Protein AF-A0A2N1M239-F1 (afdb_monomer)

Sequence (85 aa):
ILAVACDNASNMDVMLDKISQSLAKKSITFDPKNQRVRCFAHVINLAAKKLIDNLQVPLLYEDENSFEEAEDTEDNLKDTIYKVI

Structure (mmCIF, N/CA/C/O backbone):
data_AF-A0A2N1M239-F1
#
_entry.id   AF-A0A2N1M239-F1
#
loop_
_atom_site.group_PDB
_atom_site.id
_atom_site.type_symbol
_atom_site.label_atom_id
_atom_site.label_alt_id
_atom_site.label_comp_id
_atom_site.label_asym_id
_atom_site.label_entity_id
_atom_site.label_seq_id
_atom_site.pdbx_PDB_ins_code
_atom_site.Cartn_x
_atom_site.Cartn_y
_atom_site.Cartn_z
_atom_site.occupancy
_atom_site.B_iso_or_equiv
_atom_site.auth_seq_id
_atom_site.auth_comp_id
_atom_site.auth_asym_id
_atom_site.auth_atom_id
_atom_site.pdbx_PDB_model_num
ATOM 1 N N . ILE A 1 1 ? -14.680 -2.929 6.108 1.00 91.06 1 ILE A N 1
ATOM 2 C CA . ILE A 1 1 ? -13.905 -2.420 4.945 1.00 91.06 1 ILE A CA 1
ATOM 3 C C . ILE A 1 1 ? -13.200 -3.616 4.334 1.00 91.06 1 ILE A C 1
ATOM 5 O O . ILE A 1 1 ? -12.758 -4.444 5.115 1.00 91.06 1 ILE A O 1
ATOM 9 N N . LEU A 1 2 ? -13.155 -3.750 3.005 1.00 94.12 2 LEU A N 1
ATOM 10 C CA . LEU A 1 2 ? -12.453 -4.865 2.352 1.00 94.12 2 LEU A CA 1
ATOM 11 C C . LEU A 1 2 ? -10.970 -4.537 2.138 1.00 94.12 2 LEU A C 1
ATOM 13 O O . LEU A 1 2 ? -10.115 -5.283 2.602 1.00 94.12 2 LEU A O 1
ATOM 17 N N . ALA A 1 3 ? -10.685 -3.404 1.491 1.00 95.50 3 ALA A N 1
ATOM 18 C CA . ALA A 1 3 ? -9.335 -2.903 1.263 1.00 95.50 3 ALA A CA 1
ATOM 19 C C . ALA A 1 3 ? -9.324 -1.382 1.034 1.00 95.50 3 ALA A C 1
ATOM 21 O O . ALA A 1 3 ? -10.347 -0.800 0.669 1.00 95.50 3 ALA A O 1
ATOM 22 N N . VAL A 1 4 ? -8.160 -0.760 1.221 1.00 96.25 4 VAL A N 1
ATOM 23 C CA . VAL A 1 4 ? -7.864 0.636 0.872 1.00 96.25 4 VAL A CA 1
ATOM 24 C C . VAL A 1 4 ? -6.693 0.651 -0.105 1.00 96.25 4 VAL A C 1
ATOM 26 O O . VAL A 1 4 ? -5.632 0.104 0.196 1.00 96.25 4 VAL A O 1
ATOM 29 N N . ALA A 1 5 ? -6.886 1.274 -1.269 1.00 95.31 5 ALA A N 1
ATOM 30 C CA . ALA A 1 5 ? -5.826 1.472 -2.248 1.00 95.31 5 ALA A CA 1
ATOM 31 C C . ALA A 1 5 ? -5.098 2.801 -1.992 1.00 95.31 5 ALA A C 1
ATOM 33 O O . ALA A 1 5 ? -5.740 3.847 -1.904 1.00 95.31 5 ALA A O 1
ATOM 34 N N . CYS A 1 6 ? -3.772 2.767 -1.878 1.00 94.75 6 CYS A N 1
ATOM 35 C CA . CYS A 1 6 ? -2.925 3.948 -1.696 1.00 94.75 6 CYS A CA 1
ATOM 36 C C . CYS A 1 6 ? -1.577 3.769 -2.407 1.00 94.75 6 CYS A C 1
ATOM 38 O O . CYS A 1 6 ? -1.244 2.671 -2.859 1.00 94.75 6 CYS A O 1
ATOM 40 N N . ASP A 1 7 ? -0.800 4.841 -2.557 1.00 92.94 7 ASP A N 1
ATOM 41 C CA . ASP A 1 7 ? 0.528 4.741 -3.163 1.00 92.94 7 ASP A CA 1
ATOM 42 C C . ASP A 1 7 ? 1.510 3.893 -2.311 1.00 92.94 7 ASP A C 1
ATOM 44 O O . ASP A 1 7 ? 1.191 3.380 -1.227 1.00 92.94 7 ASP A O 1
ATOM 48 N N . ASN A 1 8 ? 2.710 3.655 -2.847 1.00 89.69 8 ASN A N 1
ATOM 49 C CA . ASN A 1 8 ? 3.734 2.861 -2.165 1.00 89.69 8 ASN A CA 1
ATOM 50 C C . ASN A 1 8 ? 4.691 3.713 -1.311 1.00 89.69 8 ASN A C 1
ATOM 52 O O . ASN A 1 8 ? 5.823 3.297 -1.076 1.00 89.69 8 ASN A O 1
ATOM 56 N N . ALA A 1 9 ? 4.277 4.897 -0.861 1.00 90.44 9 ALA A N 1
ATOM 57 C CA . ALA A 1 9 ? 5.090 5.706 0.036 1.00 90.44 9 ALA A CA 1
ATOM 58 C C . ALA A 1 9 ? 4.884 5.290 1.504 1.00 90.44 9 ALA A C 1
ATOM 60 O O . ALA A 1 9 ? 3.825 4.800 1.903 1.00 90.44 9 ALA A O 1
ATOM 61 N N . SER A 1 10 ? 5.917 5.473 2.328 1.00 92.50 10 SER A N 1
ATOM 62 C CA . SER A 1 10 ? 5.910 5.084 3.748 1.00 92.50 10 SER A CA 1
ATOM 63 C C . SER A 1 10 ? 4.957 5.926 4.602 1.00 92.50 10 SER A C 1
ATOM 65 O O . SER A 1 10 ? 4.457 5.474 5.630 1.00 92.50 10 SER A O 1
ATOM 67 N N . ASN A 1 11 ? 4.641 7.148 4.171 1.00 95.38 11 ASN A N 1
ATOM 68 C CA . ASN A 1 11 ? 3.624 7.980 4.817 1.00 95.38 11 ASN A CA 1
ATOM 69 C C . ASN A 1 11 ? 2.219 7.345 4.746 1.00 95.38 11 ASN A C 1
ATOM 71 O O . ASN A 1 11 ? 1.398 7.602 5.630 1.00 95.38 11 ASN A O 1
ATOM 75 N N . MET A 1 12 ? 1.948 6.487 3.755 1.00 95.62 12 MET A N 1
ATOM 76 C CA . MET A 1 12 ? 0.687 5.751 3.665 1.00 95.62 12 MET A CA 1
ATOM 77 C C . MET A 1 12 ? 0.560 4.675 4.742 1.00 95.62 12 MET A C 1
ATOM 79 O O . MET A 1 12 ? -0.558 4.387 5.164 1.00 95.62 12 MET A O 1
ATOM 83 N N . ASP A 1 13 ? 1.669 4.128 5.245 1.00 95.25 13 ASP A N 1
ATOM 84 C CA . ASP A 1 13 ? 1.633 3.201 6.382 1.00 95.25 13 ASP A CA 1
ATOM 85 C C . ASP A 1 13 ? 1.112 3.925 7.635 1.00 95.25 13 ASP A C 1
ATOM 87 O O . ASP A 1 13 ? 0.158 3.483 8.274 1.00 95.25 13 ASP A O 1
ATOM 91 N N . VAL A 1 14 ? 1.637 5.127 7.904 1.00 97.06 14 VAL A N 1
ATOM 92 C CA . VAL A 1 14 ? 1.190 5.979 9.021 1.00 97.06 14 VAL A CA 1
ATOM 93 C C . VAL A 1 14 ? -0.273 6.409 8.861 1.00 97.06 14 VAL A C 1
ATOM 95 O O . VAL A 1 14 ? -1.024 6.451 9.838 1.00 97.06 14 VAL A O 1
ATOM 98 N N . MET A 1 15 ? -0.696 6.747 7.639 1.00 97.50 15 MET A N 1
ATOM 99 C CA . MET A 1 15 ? -2.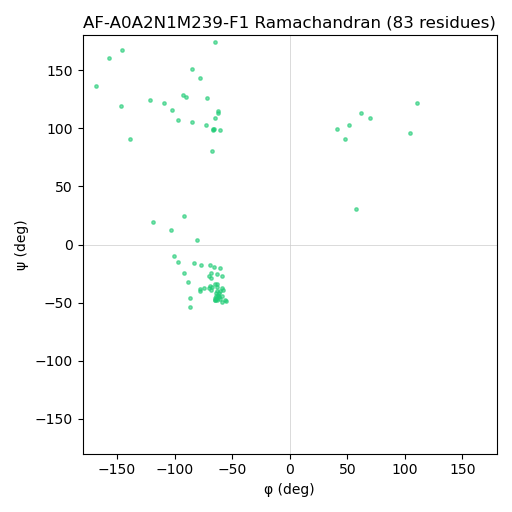095 7.073 7.342 1.00 97.50 15 MET A CA 1
ATOM 100 C C . MET A 1 15 ? -3.020 5.902 7.694 1.00 97.50 15 MET A C 1
ATOM 102 O O . MET A 1 15 ? -4.030 6.104 8.372 1.00 97.50 15 MET A O 1
ATOM 106 N N . LEU A 1 16 ? -2.691 4.690 7.245 1.00 97.62 16 LEU A N 1
ATOM 107 C CA . LEU A 1 16 ? -3.525 3.508 7.452 1.00 97.62 16 LEU A CA 1
ATOM 108 C C . LEU A 1 16 ? -3.594 3.098 8.925 1.00 97.62 16 LEU A C 1
ATOM 110 O O . LEU A 1 16 ? -4.676 2.741 9.395 1.00 97.62 16 LEU A O 1
ATOM 114 N N . ASP A 1 17 ? -2.504 3.245 9.679 1.00 9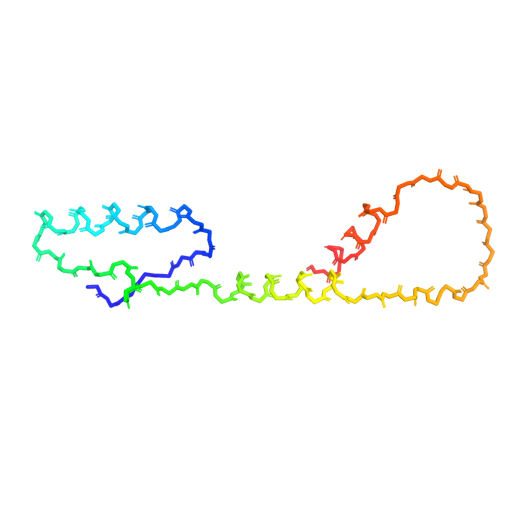7.94 17 ASP A N 1
ATOM 115 C CA . ASP A 1 17 ? -2.508 3.041 11.132 1.00 97.94 17 ASP A CA 1
ATOM 116 C C . ASP A 1 17 ? -3.447 4.028 11.841 1.00 97.94 17 ASP A C 1
ATOM 118 O O . ASP A 1 17 ? -4.268 3.635 12.676 1.00 97.94 17 ASP A O 1
ATOM 122 N N . LYS A 1 18 ? -3.402 5.316 11.471 1.00 97.94 18 LYS A N 1
ATOM 123 C CA . LYS A 1 18 ? -4.317 6.338 12.017 1.00 97.94 18 LYS A CA 1
ATOM 124 C C . LYS A 1 18 ? -5.779 6.062 11.658 1.00 97.94 18 LYS A C 1
ATOM 126 O O . LYS A 1 18 ? -6.671 6.296 12.482 1.00 97.94 18 LYS A O 1
ATOM 131 N N . ILE A 1 19 ? -6.036 5.555 10.453 1.00 97.44 19 ILE A N 1
ATOM 132 C CA . ILE A 1 19 ? -7.373 5.128 10.026 1.00 97.44 19 ILE A CA 1
ATOM 133 C C . ILE A 1 19 ? -7.838 3.938 10.864 1.00 97.44 19 ILE A C 1
ATOM 135 O O . ILE A 1 19 ? -8.938 3.997 11.409 1.00 97.44 19 ILE A O 1
ATOM 139 N N . SER A 1 20 ? -7.002 2.912 11.043 1.00 97.88 20 SER A N 1
ATOM 140 C CA . SER A 1 20 ? -7.315 1.745 11.878 1.00 97.88 20 SER A CA 1
ATOM 141 C C . SER A 1 20 ? -7.699 2.162 13.301 1.00 97.88 20 SER A C 1
ATOM 143 O O . SER A 1 20 ? -8.775 1.811 13.785 1.00 97.88 20 SER A O 1
ATOM 145 N N . GLN A 1 21 ? -6.902 3.030 13.933 1.00 98.12 21 GLN A N 1
ATOM 146 C CA . GLN A 1 21 ? -7.194 3.569 15.267 1.00 98.12 21 GLN A CA 1
ATOM 147 C C . GLN A 1 21 ? -8.515 4.350 15.319 1.00 98.12 21 GLN A C 1
ATOM 149 O O . GLN A 1 21 ? -9.270 4.253 16.287 1.00 98.12 21 GLN A O 1
ATOM 154 N N . SER A 1 22 ? -8.815 5.136 14.284 1.00 98.00 22 SER A N 1
ATOM 155 C CA . SER A 1 22 ? -10.059 5.912 14.201 1.00 98.00 22 SER A CA 1
ATOM 156 C C . SER A 1 22 ? -11.290 5.023 14.004 1.00 98.00 22 SER A C 1
ATOM 158 O O . SER A 1 22 ? -12.354 5.308 14.554 1.00 98.00 22 SER A O 1
ATOM 160 N N . LEU A 1 23 ? -11.144 3.933 13.251 1.00 97.69 23 LEU A N 1
ATOM 161 C CA . LEU A 1 23 ? -12.192 2.947 13.000 1.00 97.69 23 LEU A CA 1
ATOM 162 C C . LEU A 1 23 ? -12.448 2.057 14.217 1.00 97.69 23 LEU A C 1
ATOM 164 O O . LEU A 1 23 ? -13.606 1.788 14.538 1.00 97.69 23 LEU A O 1
ATOM 168 N N . ALA A 1 24 ? -11.400 1.697 14.960 1.00 97.38 24 ALA A N 1
ATOM 169 C CA . ALA A 1 24 ? -11.519 0.937 16.200 1.00 97.38 24 ALA A CA 1
ATOM 170 C C . ALA A 1 24 ? -12.398 1.663 17.236 1.00 97.38 24 ALA A C 1
ATOM 172 O O . ALA A 1 24 ? -13.238 1.037 17.877 1.00 97.38 24 ALA A O 1
ATOM 173 N N . LYS A 1 25 ? -12.313 3.002 17.323 1.00 98.00 25 LYS A N 1
ATOM 174 C CA . LYS A 1 25 ? -13.203 3.831 18.170 1.00 98.00 25 LYS A CA 1
ATOM 175 C C . 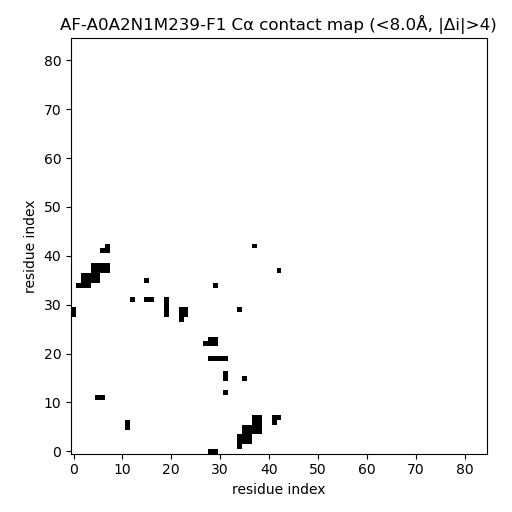LYS A 1 25 ? -14.686 3.717 17.798 1.00 98.00 25 LYS A C 1
ATOM 177 O O . LYS A 1 25 ? -15.548 4.050 18.603 1.00 98.00 25 LYS A O 1
ATOM 182 N N . LYS A 1 26 ? -14.985 3.277 16.576 1.00 97.44 26 LYS A N 1
ATOM 183 C CA . LYS A 1 26 ? -16.338 3.050 16.049 1.00 97.44 26 LYS A CA 1
ATOM 184 C C . LYS A 1 26 ? -16.700 1.559 16.014 1.00 97.44 26 LYS A C 1
ATOM 186 O O . LYS A 1 26 ? -17.692 1.204 15.390 1.00 97.44 26 LYS A O 1
ATOM 191 N N . SER A 1 27 ? -15.911 0.697 16.663 1.00 97.19 27 SER A N 1
ATOM 192 C CA . SER A 1 27 ? -16.053 -0.768 16.622 1.00 97.19 27 SER A CA 1
ATOM 193 C C . SER A 1 27 ? -15.988 -1.355 15.205 1.00 97.19 27 SER A C 1
ATOM 195 O O . SER A 1 27 ? -16.609 -2.374 14.915 1.00 97.19 27 SER A O 1
ATOM 197 N N . ILE A 1 28 ? -15.243 -0.708 14.302 1.00 97.62 28 ILE A N 1
ATOM 198 C CA . ILE A 1 28 ? -15.020 -1.191 12.938 1.00 97.62 28 ILE A CA 1
ATOM 199 C C . ILE A 1 28 ? -13.625 -1.811 12.871 1.00 97.62 28 ILE A C 1
ATOM 201 O O . ILE A 1 28 ? -12.623 -1.111 13.014 1.00 97.62 28 ILE A O 1
ATOM 205 N N . THR A 1 29 ? -13.559 -3.117 12.615 1.00 96.69 29 THR A N 1
ATOM 206 C CA . THR A 1 29 ? -12.292 -3.827 12.414 1.00 96.69 29 THR A CA 1
ATOM 207 C C .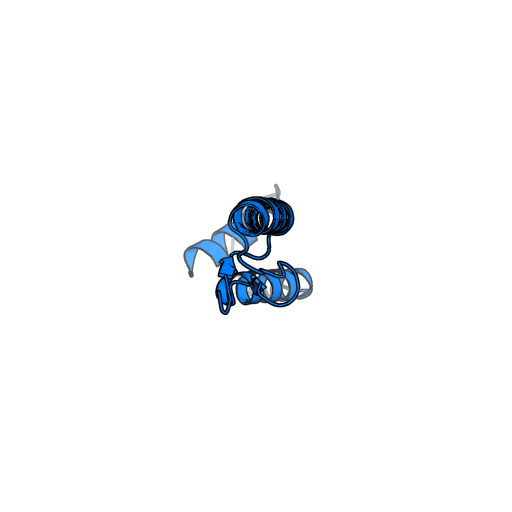 THR A 1 29 ? -11.679 -3.452 11.068 1.00 96.69 29 THR A C 1
ATOM 209 O O . THR A 1 29 ? -12.326 -3.559 10.021 1.00 96.69 29 THR A O 1
ATOM 212 N N . PHE A 1 30 ? -10.422 -3.013 11.108 1.00 97.69 30 PHE A N 1
ATOM 213 C CA . PHE A 1 30 ? -9.612 -2.727 9.932 1.00 97.69 30 PHE A CA 1
ATOM 214 C C . PHE A 1 30 ? -8.145 -3.050 10.217 1.00 97.69 30 PHE A C 1
ATOM 216 O O . PHE A 1 30 ? -7.546 -2.453 11.114 1.00 97.69 30 PHE A O 1
ATOM 223 N N . ASP A 1 31 ? -7.582 -3.978 9.449 1.00 97.31 31 ASP A N 1
ATOM 224 C CA . ASP A 1 31 ? -6.173 -4.357 9.523 1.00 97.31 31 ASP A CA 1
ATOM 225 C C . ASP A 1 31 ? -5.377 -3.610 8.438 1.00 97.31 31 ASP A C 1
ATOM 227 O O . ASP A 1 31 ? -5.481 -3.946 7.254 1.00 97.31 31 ASP A O 1
ATOM 231 N N . PRO A 1 32 ? -4.561 -2.609 8.809 1.00 95.56 32 PRO A N 1
ATOM 232 C CA . PRO A 1 32 ? -3.839 -1.786 7.847 1.00 95.56 32 PRO A CA 1
ATOM 233 C C . PRO A 1 32 ? -2.785 -2.564 7.047 1.00 95.56 32 PRO A C 1
ATOM 235 O O . PRO A 1 32 ? -2.401 -2.108 5.975 1.00 95.56 32 PRO A O 1
ATOM 238 N N . LYS A 1 33 ? -2.328 -3.736 7.510 1.00 94.19 33 LYS A N 1
ATOM 239 C CA . LYS A 1 33 ? -1.365 -4.572 6.776 1.00 94.19 33 LYS A CA 1
ATOM 240 C C . LYS A 1 33 ? -2.063 -5.500 5.793 1.00 94.19 33 LYS A C 1
ATOM 242 O O . LYS A 1 33 ? -1.651 -5.589 4.641 1.00 94.19 33 LYS A O 1
ATOM 247 N N . ASN A 1 34 ? -3.126 -6.163 6.241 1.00 96.56 34 ASN A N 1
ATOM 248 C CA . ASN A 1 34 ? -3.839 -7.151 5.428 1.00 96.56 34 ASN A CA 1
ATOM 249 C C . ASN A 1 34 ? -4.859 -6.526 4.465 1.00 96.56 34 ASN A C 1
ATOM 251 O O . ASN A 1 34 ? -5.304 -7.184 3.529 1.00 96.56 34 ASN A O 1
ATOM 255 N N . GLN A 1 35 ? -5.231 -5.262 4.675 1.00 96.94 35 GLN A N 1
ATOM 256 C CA . GLN A 1 35 ? -6.258 -4.570 3.888 1.00 96.94 35 GLN A CA 1
ATOM 257 C C . GLN A 1 35 ? -5.712 -3.343 3.150 1.00 96.94 35 GLN A C 1
ATOM 259 O O . GLN A 1 35 ? -6.477 -2.474 2.725 1.00 96.94 35 GLN A O 1
ATOM 264 N N . ARG A 1 36 ? -4.390 -3.277 2.966 1.00 95.75 36 ARG A N 1
ATOM 265 C CA . ARG A 1 36 ? -3.720 -2.305 2.099 1.00 95.75 36 ARG A CA 1
ATOM 266 C C . ARG A 1 36 ? -3.520 -2.887 0.706 1.00 95.75 36 ARG A C 1
ATOM 268 O O . ARG A 1 36 ? -2.901 -3.934 0.547 1.00 95.75 36 ARG A O 1
ATOM 275 N N . VAL A 1 37 ? -3.945 -2.144 -0.310 1.00 95.62 37 VAL A N 1
ATOM 276 C CA . VAL A 1 37 ? -3.593 -2.390 -1.712 1.00 95.62 37 VAL A CA 1
ATOM 277 C C . VAL A 1 37 ? -2.652 -1.278 -2.164 1.00 95.62 37 VAL A C 1
ATOM 279 O O . VAL A 1 37 ? -2.984 -0.098 -2.089 1.00 95.62 37 VAL A O 1
ATOM 282 N N . ARG A 1 38 ? -1.453 -1.636 -2.622 1.00 93.62 38 ARG A N 1
ATOM 283 C CA . ARG A 1 38 ? -0.504 -0.660 -3.176 1.00 93.62 38 ARG A CA 1
ATOM 284 C C . ARG A 1 38 ? -0.908 -0.287 -4.600 1.00 93.62 38 ARG A C 1
ATOM 286 O O . ARG A 1 38 ? -1.342 -1.142 -5.367 1.00 93.62 38 ARG A O 1
ATOM 293 N N . CYS A 1 39 ? -0.717 0.975 -4.967 1.00 95.06 39 CYS A N 1
ATOM 294 C CA . CYS A 1 39 ? -0.982 1.468 -6.311 1.00 95.06 39 CYS A CA 1
ATOM 295 C C . CYS A 1 39 ? -0.087 0.755 -7.332 1.00 95.06 39 CYS A C 1
ATOM 297 O O . CYS A 1 39 ? 1.135 0.918 -7.323 1.00 95.06 39 CYS A O 1
ATOM 299 N N . PHE A 1 40 ? -0.704 -0.010 -8.235 1.00 93.25 40 PHE A N 1
ATOM 300 C CA . PHE A 1 40 ? 0.016 -0.790 -9.239 1.00 93.25 40 PHE A CA 1
ATOM 301 C C . PHE A 1 40 ? 0.847 0.097 -10.174 1.00 93.25 40 PHE A C 1
ATOM 303 O O . PHE A 1 40 ? 2.014 -0.197 -10.415 1.00 93.25 40 PHE A O 1
ATOM 310 N N . ALA A 1 41 ? 0.302 1.240 -10.605 1.00 91.81 41 ALA A N 1
ATOM 311 C CA . ALA A 1 41 ? 1.028 2.200 -11.437 1.00 91.81 41 ALA A CA 1
ATOM 312 C C . ALA A 1 41 ? 2.318 2.700 -10.762 1.00 91.81 41 ALA A C 1
ATOM 314 O O . ALA A 1 41 ? 3.357 2.816 -11.408 1.00 91.81 41 ALA A O 1
ATOM 315 N N . HIS A 1 42 ? 2.288 2.928 -9.445 1.00 88.69 42 HIS A N 1
ATOM 316 C CA . HIS A 1 42 ? 3.481 3.335 -8.705 1.00 88.69 42 HIS A CA 1
ATOM 317 C C . HIS A 1 42 ? 4.525 2.209 -8.638 1.00 88.69 42 HIS A C 1
ATOM 319 O O . HIS A 1 42 ? 5.717 2.470 -8.780 1.00 88.69 42 HIS A O 1
ATOM 325 N N . VAL A 1 43 ? 4.096 0.956 -8.461 1.00 91.19 43 VAL A N 1
ATOM 326 C CA . VAL A 1 43 ? 5.000 -0.208 -8.486 1.00 91.19 43 VAL A CA 1
ATOM 327 C C . VAL A 1 43 ? 5.678 -0.346 -9.851 1.00 91.19 43 VAL A C 1
ATOM 329 O O . VAL A 1 43 ? 6.891 -0.538 -9.900 1.00 91.19 43 VAL A O 1
ATOM 332 N N . ILE A 1 44 ? 4.930 -0.183 -10.947 1.00 94.56 44 ILE A N 1
ATOM 333 C CA . ILE A 1 44 ? 5.487 -0.202 -12.307 1.00 94.56 44 ILE A CA 1
ATOM 334 C C . ILE A 1 44 ? 6.495 0.934 -12.509 1.00 94.56 44 ILE A C 1
ATOM 336 O O . ILE A 1 44 ? 7.586 0.687 -13.013 1.00 94.56 44 ILE A O 1
ATOM 340 N N . ASN A 1 45 ? 6.185 2.150 -12.052 1.00 90.62 45 ASN A N 1
ATOM 341 C CA . ASN A 1 45 ? 7.110 3.283 -12.128 1.00 90.62 45 ASN A CA 1
ATOM 342 C C . ASN A 1 45 ? 8.431 3.008 -11.382 1.00 90.62 45 ASN A C 1
ATOM 344 O O . ASN A 1 45 ? 9.508 3.275 -11.908 1.00 90.62 45 ASN A O 1
ATOM 348 N N . LEU A 1 46 ? 8.368 2.433 -10.175 1.00 91.12 46 LEU A N 1
ATOM 349 C CA . LEU A 1 46 ? 9.570 2.049 -9.424 1.00 91.12 46 LEU A CA 1
ATOM 350 C C . LEU A 1 46 ? 10.376 0.957 -10.138 1.00 91.12 46 LEU A C 1
ATOM 352 O O . LEU A 1 46 ? 11.602 1.041 -10.188 1.00 91.12 46 LEU A O 1
ATOM 356 N N . ALA A 1 47 ? 9.704 -0.049 -10.704 1.00 92.81 47 ALA A N 1
ATOM 357 C CA . ALA A 1 47 ? 10.359 -1.115 -11.456 1.00 92.81 47 ALA A CA 1
ATOM 358 C C . ALA A 1 47 ? 11.055 -0.581 -12.719 1.00 92.81 47 ALA A C 1
ATOM 360 O O . ALA A 1 47 ? 12.205 -0.930 -12.969 1.00 92.81 47 ALA A O 1
ATOM 361 N N . ALA A 1 48 ? 10.394 0.304 -13.472 1.00 93.00 48 ALA A N 1
ATOM 362 C CA . ALA A 1 48 ? 10.952 0.927 -14.669 1.00 93.00 48 ALA A CA 1
ATOM 363 C C . ALA A 1 48 ? 12.180 1.786 -14.344 1.00 93.00 48 ALA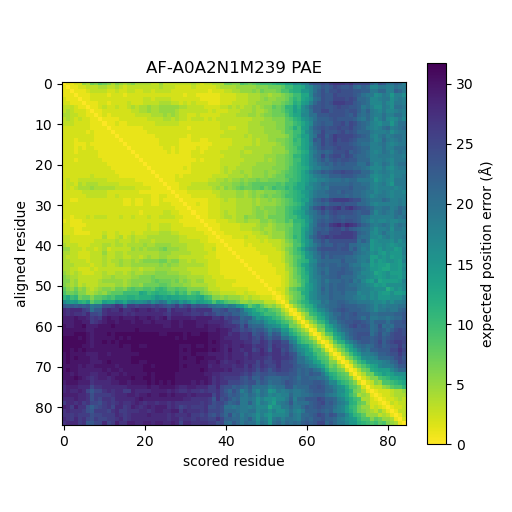 A C 1
ATOM 365 O O . ALA A 1 48 ? 13.224 1.612 -14.967 1.00 93.00 48 ALA A O 1
ATOM 366 N N . LYS A 1 49 ? 12.096 2.645 -13.318 1.00 89.38 49 LYS A N 1
ATOM 367 C CA . LYS A 1 49 ? 13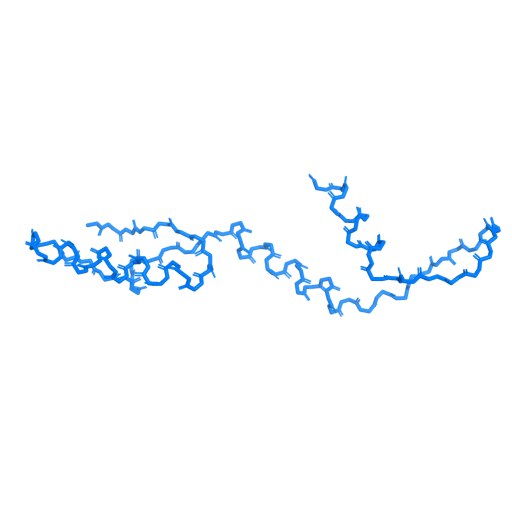.245 3.435 -12.845 1.00 89.38 49 LYS A CA 1
ATOM 368 C C . LYS A 1 49 ? 14.421 2.538 -12.481 1.00 89.38 49 LYS A C 1
ATOM 370 O O . LYS A 1 49 ? 15.522 2.740 -12.971 1.00 89.38 49 LYS A O 1
ATOM 375 N N . LYS A 1 50 ? 14.165 1.478 -11.707 1.00 91.62 50 LYS A N 1
ATOM 376 C CA . LYS A 1 50 ? 15.219 0.548 -11.303 1.00 91.62 50 LYS A CA 1
ATOM 377 C C . LYS A 1 50 ? 15.822 -0.212 -12.484 1.00 91.62 50 LYS A C 1
ATOM 379 O O . LYS A 1 50 ? 17.008 -0.518 -12.448 1.00 91.62 50 LYS A O 1
ATOM 384 N N . LEU A 1 51 ? 15.033 -0.543 -13.504 1.00 91.94 51 LEU A N 1
ATOM 385 C CA . LEU A 1 51 ? 15.536 -1.158 -14.731 1.00 91.94 51 LEU A CA 1
ATOM 386 C C . LEU A 1 51 ? 16.470 -0.203 -15.478 1.00 91.94 51 LEU A C 1
ATOM 388 O O . LEU A 1 51 ? 17.567 -0.609 -15.846 1.00 91.94 51 LEU A O 1
ATOM 392 N N . ILE A 1 52 ? 16.056 1.054 -15.646 1.00 89.44 52 ILE A N 1
ATOM 393 C CA . ILE A 1 52 ? 16.848 2.092 -16.314 1.00 89.44 52 ILE A CA 1
ATOM 394 C C . ILE A 1 52 ? 18.170 2.317 -15.571 1.00 89.44 52 ILE A C 1
ATOM 396 O O . ILE A 1 52 ? 19.218 2.268 -16.201 1.00 89.44 52 ILE A O 1
ATOM 400 N N . ASP A 1 53 ? 18.140 2.444 -14.241 1.00 87.06 53 ASP A N 1
ATOM 401 C CA . ASP A 1 53 ? 19.344 2.646 -13.419 1.00 87.06 53 ASP A CA 1
ATOM 402 C C . ASP A 1 53 ? 20.379 1.511 -13.562 1.00 87.06 53 ASP A C 1
ATOM 404 O O . ASP A 1 53 ? 21.565 1.710 -13.313 1.00 87.06 53 ASP A O 1
ATOM 408 N N . ASN A 1 54 ? 19.933 0.295 -13.902 1.00 83.69 54 ASN A N 1
ATOM 409 C CA . ASN A 1 54 ? 20.800 -0.880 -14.045 1.00 83.69 54 ASN A CA 1
ATOM 410 C C . ASN A 1 54 ? 21.155 -1.206 -15.501 1.00 83.69 54 ASN A C 1
ATOM 412 O O . ASN A 1 54 ? 22.015 -2.060 -15.731 1.00 83.69 54 ASN A O 1
ATOM 416 N N . LEU A 1 55 ? 20.518 -0.564 -16.482 1.00 85.31 55 LEU A N 1
ATOM 417 C CA . LEU A 1 55 ? 20.997 -0.626 -17.853 1.00 85.31 55 LEU A CA 1
ATOM 418 C C . LEU A 1 55 ? 22.263 0.233 -17.938 1.00 85.31 55 LEU A C 1
ATOM 420 O O . LEU A 1 55 ? 22.199 1.455 -18.028 1.00 85.31 55 LEU A O 1
ATOM 424 N N . GLN A 1 56 ? 23.433 -0.410 -17.956 1.00 66.5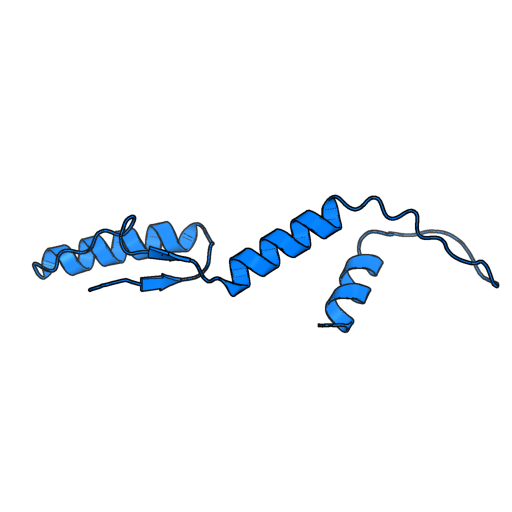0 56 GLN A N 1
ATOM 425 C CA . GLN A 1 56 ? 24.606 0.213 -18.562 1.00 66.50 56 GLN A CA 1
ATOM 426 C C . GLN A 1 56 ? 24.302 0.314 -20.050 1.00 66.50 56 GLN A C 1
ATOM 428 O O . GLN A 1 56 ? 24.378 -0.682 -20.764 1.00 66.50 56 GLN A O 1
ATOM 433 N N . VAL A 1 57 ? 23.870 1.485 -20.499 1.00 60.41 57 VAL A N 1
ATOM 434 C CA . VAL A 1 57 ? 23.729 1.775 -21.921 1.00 60.41 57 VAL A CA 1
ATOM 435 C C . VAL A 1 57 ? 25.109 2.242 -22.386 1.00 60.41 57 VAL A C 1
ATOM 437 O O . VAL A 1 57 ? 25.480 3.372 -22.068 1.00 60.41 57 VAL A O 1
ATOM 440 N N . PRO A 1 58 ? 25.907 1.438 -23.122 1.00 50.22 58 PRO A N 1
ATOM 441 C CA . PRO A 1 58 ? 26.865 2.045 -24.021 1.00 50.22 58 PRO A CA 1
ATOM 442 C C . PRO A 1 58 ? 25.999 2.734 -25.064 1.00 50.22 58 PRO A C 1
ATOM 444 O O . PRO A 1 58 ? 25.410 2.084 -25.929 1.00 50.22 58 PRO A O 1
ATOM 447 N N . LEU A 1 59 ? 25.818 4.039 -24.898 1.00 53.88 59 LEU A N 1
ATOM 448 C CA . LEU A 1 59 ? 25.200 4.866 -25.914 1.00 53.88 59 LEU A CA 1
ATOM 449 C C . LEU A 1 59 ? 26.108 4.739 -27.137 1.00 53.88 59 LEU A C 1
ATOM 451 O O . LEU A 1 59 ? 27.181 5.335 -27.192 1.00 53.88 59 LEU A O 1
ATOM 455 N N . LEU A 1 60 ? 25.717 3.875 -28.074 1.00 46.25 60 LEU A N 1
ATOM 456 C CA . LEU A 1 60 ? 26.255 3.860 -29.423 1.00 46.25 60 LEU A CA 1
ATOM 457 C C . LEU A 1 60 ? 25.771 5.158 -30.068 1.00 46.25 60 LEU A C 1
ATOM 459 O O . LEU A 1 60 ? 24.745 5.195 -30.739 1.00 46.25 60 LEU A O 1
ATOM 463 N N . TYR A 1 61 ? 26.477 6.243 -29.763 1.00 43.25 61 TYR A N 1
ATOM 464 C CA . TYR A 1 61 ? 26.449 7.443 -30.569 1.00 43.25 61 TYR A CA 1
ATOM 465 C C . TYR A 1 61 ? 27.101 7.053 -31.893 1.00 43.25 61 TYR A C 1
ATOM 467 O O . TYR A 1 61 ? 28.323 6.937 -31.976 1.00 43.25 61 TYR A O 1
ATOM 475 N N . GLU A 1 62 ? 26.285 6.768 -32.908 1.00 39.50 62 GLU A N 1
ATOM 476 C CA . GLU A 1 62 ? 26.771 6.913 -34.274 1.00 39.50 62 GLU A CA 1
ATOM 477 C C . GLU A 1 62 ? 27.054 8.403 -34.472 1.00 39.50 62 GLU A C 1
ATOM 479 O O . GLU A 1 62 ? 26.168 9.256 -34.419 1.00 39.50 62 GLU A O 1
ATOM 484 N N . ASP A 1 63 ? 28.351 8.673 -34.546 1.00 44.12 63 ASP A N 1
ATOM 485 C CA . ASP A 1 63 ? 28.984 9.955 -34.778 1.00 44.12 63 ASP A CA 1
ATOM 486 C C . ASP A 1 63 ? 28.582 10.493 -36.149 1.00 44.12 63 ASP A C 1
ATOM 488 O O . ASP A 1 63 ? 29.006 9.941 -37.160 1.00 44.12 63 ASP A O 1
ATOM 492 N N . GLU A 1 64 ? 27.819 11.587 -36.178 1.00 41.28 64 GLU A N 1
ATOM 493 C CA . GLU A 1 64 ? 27.967 12.597 -37.224 1.00 41.28 64 GLU A CA 1
ATOM 494 C C . GLU A 1 64 ? 27.859 14.012 -36.627 1.00 41.28 64 GLU A C 1
ATOM 496 O O . GLU A 1 64 ? 26.801 14.632 -36.577 1.00 41.28 64 GLU A O 1
ATOM 501 N N . ASN A 1 65 ? 29.030 14.527 -36.245 1.00 38.12 65 ASN A N 1
ATOM 502 C CA . ASN A 1 65 ? 29.430 15.937 -36.273 1.00 38.12 65 ASN A CA 1
ATOM 503 C C . ASN A 1 65 ? 28.785 16.944 -35.294 1.00 38.12 65 ASN A C 1
ATOM 505 O O . ASN A 1 65 ? 27.748 17.554 -35.549 1.00 38.12 65 ASN A O 1
ATOM 509 N N . SER A 1 66 ? 29.644 17.336 -34.345 1.00 38.19 66 SER A N 1
ATOM 510 C CA . SER A 1 66 ? 30.101 18.714 -34.072 1.00 38.19 66 SER A CA 1
ATOM 511 C C . SER A 1 66 ? 29.644 19.413 -32.779 1.00 38.19 66 SER A C 1
ATOM 513 O O . SER A 1 66 ? 28.475 19.721 -32.576 1.00 38.19 66 SER A O 1
ATOM 515 N N . PHE A 1 67 ? 30.684 19.787 -32.018 1.00 32.25 67 PHE A N 1
ATOM 516 C CA . PHE A 1 67 ? 30.835 20.936 -31.112 1.00 32.25 67 PHE A CA 1
ATOM 517 C C . PHE A 1 67 ? 30.764 20.726 -29.580 1.00 32.25 67 PHE A C 1
ATOM 519 O O . PHE A 1 67 ? 29.707 20.738 -28.966 1.00 32.25 67 PHE A O 1
ATOM 526 N N . GLU A 1 68 ? 31.981 20.599 -29.032 1.00 38.81 68 GLU A N 1
ATOM 527 C CA . GLU A 1 68 ? 32.560 21.173 -27.800 1.00 38.81 68 GLU A CA 1
ATOM 528 C C . GLU A 1 68 ? 31.984 20.867 -26.397 1.00 38.81 68 GLU A C 1
ATOM 530 O O . GLU A 1 68 ? 30.905 21.289 -26.003 1.00 38.81 68 GLU A O 1
ATOM 535 N N . GLU A 1 69 ? 32.843 20.158 -25.649 1.00 37.38 69 GLU A N 1
ATOM 536 C CA . GLU A 1 69 ? 33.195 20.245 -24.221 1.00 37.38 69 GLU A CA 1
ATOM 537 C C . GLU A 1 69 ? 32.101 20.477 -23.155 1.00 37.38 69 GLU A C 1
ATOM 539 O O . GLU A 1 69 ? 31.733 21.592 -22.813 1.00 37.38 69 GLU A O 1
ATOM 544 N N . ALA A 1 70 ? 31.732 19.341 -22.546 1.00 52.66 70 ALA A N 1
ATOM 545 C CA . ALA A 1 70 ? 31.642 19.063 -21.106 1.00 52.66 70 ALA A CA 1
ATOM 546 C C . ALA A 1 70 ? 30.857 20.027 -20.191 1.00 52.66 70 ALA A C 1
ATOM 548 O O . ALA A 1 70 ? 31.425 20.987 -19.691 1.00 52.66 70 ALA A O 1
ATOM 549 N N . GLU A 1 71 ? 29.635 19.627 -19.803 1.00 39.78 71 GLU A N 1
ATOM 550 C CA . GLU A 1 71 ? 29.174 19.658 -18.399 1.00 39.78 71 GLU A CA 1
ATOM 551 C C . GLU A 1 71 ? 27.848 18.879 -18.192 1.00 39.78 71 GLU A C 1
ATOM 553 O O . GLU A 1 71 ? 26.930 18.944 -19.005 1.00 39.78 71 GLU A O 1
ATOM 558 N N . ASP A 1 72 ? 27.813 18.102 -17.100 1.00 47.44 72 ASP A N 1
ATOM 559 C CA . ASP A 1 72 ? 26.712 17.355 -16.457 1.00 47.44 72 ASP A CA 1
ATOM 560 C C . ASP A 1 72 ? 25.775 16.454 -17.295 1.00 47.44 72 ASP A C 1
ATOM 562 O O . ASP A 1 72 ? 24.673 16.794 -17.730 1.00 47.44 72 ASP A O 1
ATOM 566 N N . THR A 1 73 ? 26.176 15.184 -17.400 1.00 49.44 73 THR A N 1
ATOM 567 C CA . THR A 1 73 ? 25.464 14.098 -18.092 1.00 49.44 73 THR A CA 1
ATOM 568 C C . THR A 1 73 ? 24.311 13.455 -17.303 1.00 49.44 73 THR A C 1
ATOM 570 O O . THR A 1 73 ? 23.711 12.499 -17.795 1.00 49.44 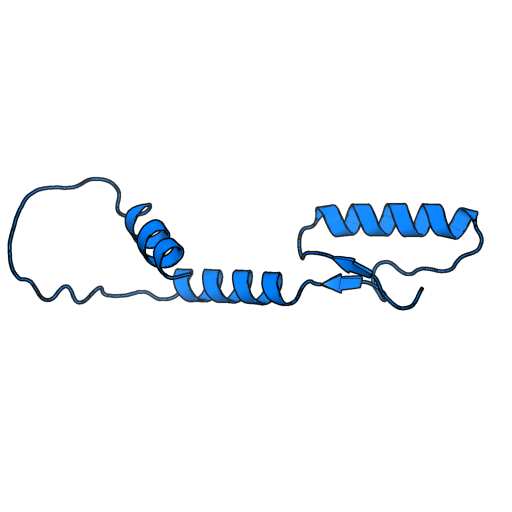73 THR A O 1
ATOM 573 N N . GLU A 1 74 ? 23.961 13.934 -16.106 1.00 52.22 74 GLU A N 1
ATOM 574 C CA . GLU A 1 74 ? 22.929 13.287 -15.271 1.00 52.22 74 GLU A CA 1
ATOM 575 C C . GLU A 1 74 ? 21.503 13.837 -15.502 1.00 52.22 74 GLU A C 1
ATOM 577 O O . GLU A 1 74 ? 20.522 13.105 -15.326 1.00 52.22 74 GLU A O 1
ATOM 582 N N . ASP A 1 75 ? 21.375 15.078 -15.987 1.00 53.78 75 ASP A N 1
ATOM 583 C CA . ASP A 1 75 ? 20.074 15.725 -16.231 1.00 53.78 75 ASP A CA 1
ATOM 584 C C . ASP A 1 75 ? 19.503 15.441 -17.634 1.00 53.78 75 ASP A C 1
ATOM 586 O O . ASP A 1 75 ? 18.296 15.244 -17.800 1.00 53.78 75 ASP A O 1
ATOM 590 N N . ASN A 1 76 ? 20.362 15.276 -18.643 1.00 52.81 76 ASN A N 1
ATOM 591 C CA . ASN A 1 76 ? 19.933 15.098 -20.037 1.00 52.81 76 ASN A CA 1
ATOM 592 C C . ASN A 1 76 ? 19.214 13.757 -20.313 1.00 52.81 76 ASN A C 1
ATOM 594 O O . ASN A 1 76 ? 18.343 13.671 -21.188 1.00 52.81 76 ASN A O 1
ATOM 598 N N . LEU A 1 77 ? 19.536 12.696 -19.559 1.00 53.41 77 LEU A N 1
ATOM 599 C CA . LEU A 1 77 ? 18.924 11.373 -19.748 1.00 53.41 77 LEU A CA 1
ATOM 600 C C . LEU A 1 77 ? 17.510 11.300 -19.151 1.00 53.41 77 LEU A C 1
ATOM 602 O O . LEU A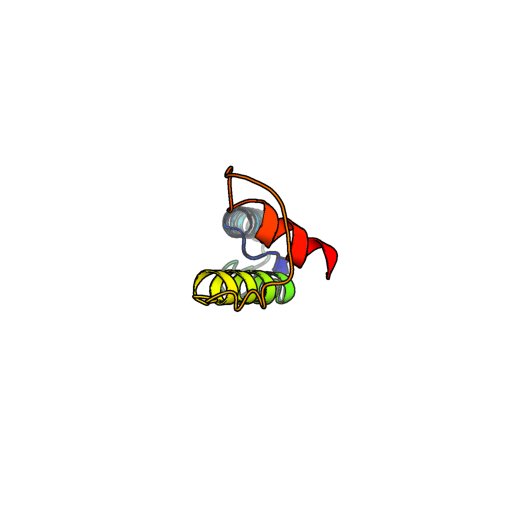 1 77 ? 16.608 10.708 -19.747 1.00 53.41 77 LEU A O 1
ATOM 606 N N . LYS A 1 78 ? 17.299 11.938 -17.991 1.00 56.62 78 LYS A N 1
ATOM 607 C CA . LYS A 1 78 ? 15.976 12.026 -17.359 1.00 56.62 78 LYS A CA 1
ATOM 608 C C . LYS A 1 78 ? 15.026 12.836 -18.236 1.00 56.62 78 LYS A C 1
ATOM 610 O O . LYS A 1 78 ? 13.928 12.360 -18.519 1.00 56.62 78 LYS A O 1
ATOM 615 N N . ASP A 1 79 ? 15.470 13.985 -18.736 1.00 57.78 79 ASP A N 1
ATOM 616 C CA . ASP A 1 79 ? 14.648 14.867 -19.570 1.00 57.78 79 ASP A CA 1
ATOM 617 C C . ASP A 1 79 ? 14.226 14.234 -20.899 1.00 57.78 79 ASP A C 1
ATOM 619 O O . ASP A 1 79 ? 13.110 14.456 -21.373 1.00 57.78 79 ASP A O 1
ATOM 623 N N . THR A 1 80 ? 15.078 13.394 -21.487 1.00 57.66 80 THR A N 1
ATOM 624 C CA . THR A 1 80 ? 14.747 12.700 -22.737 1.00 57.66 80 THR A CA 1
ATOM 625 C C . THR A 1 80 ? 13.671 11.632 -22.523 1.00 57.66 80 THR A C 1
ATOM 627 O O . THR A 1 80 ? 12.773 11.489 -23.348 1.00 57.66 80 THR A O 1
ATOM 630 N N . ILE A 1 81 ? 13.697 10.921 -21.392 1.00 57.34 81 ILE A N 1
ATOM 631 C CA . ILE A 1 81 ? 12.718 9.868 -21.082 1.00 57.34 81 ILE A CA 1
ATOM 632 C C . ILE A 1 81 ? 11.383 10.469 -20.613 1.00 57.34 81 ILE A C 1
ATOM 634 O O . ILE A 1 81 ? 10.327 10.000 -21.038 1.00 57.34 81 ILE A O 1
ATOM 638 N N . TYR A 1 82 ? 11.399 11.536 -19.804 1.00 53.62 82 TYR A N 1
ATOM 639 C CA . TYR A 1 82 ? 10.171 12.222 -19.374 1.00 53.62 82 TYR A CA 1
ATOM 640 C C . TYR A 1 82 ? 9.457 12.979 -20.504 1.00 53.62 82 TYR A C 1
ATOM 642 O O . TYR A 1 82 ? 8.280 13.275 -20.361 1.00 53.62 82 TYR A O 1
ATOM 650 N N . LYS A 1 83 ? 10.124 13.273 -21.629 1.00 53.97 83 LYS A N 1
ATOM 651 C CA . LYS A 1 83 ? 9.477 13.838 -22.830 1.00 53.97 83 LYS A CA 1
ATOM 652 C C . LYS A 1 83 ? 8.689 12.818 -23.657 1.00 53.97 83 LYS A C 1
ATOM 654 O O . LYS A 1 83 ? 7.901 13.224 -24.507 1.00 53.97 83 LYS A O 1
ATOM 659 N N . VAL A 1 84 ? 8.936 11.521 -23.466 1.00 45.53 84 VAL A N 1
ATOM 660 C CA . VAL A 1 84 ? 8.324 10.435 -24.258 1.00 45.53 84 VAL A CA 1
ATOM 661 C C . VAL A 1 84 ? 7.100 9.823 -23.554 1.00 45.53 84 VAL A C 1
ATOM 663 O O . VAL A 1 84 ? 6.312 9.134 -24.202 1.00 45.53 84 VAL A O 1
ATOM 666 N N . ILE A 1 85 ? 6.913 10.093 -22.256 1.00 40.84 85 ILE A N 1
ATOM 667 C CA . ILE A 1 85 ? 5.734 9.707 -21.457 1.00 40.84 85 ILE A CA 1
ATOM 668 C C . ILE A 1 85 ? 4.805 10.912 -21.314 1.00 40.84 85 ILE A C 1
ATOM 670 O O . ILE A 1 85 ? 3.579 10.725 -21.484 1.00 40.84 85 ILE A O 1
#

Radius of gyration: 21.92 Å; Cα contacts (8 Å, |Δi|>4): 41; chains: 1; bounding box: 50×28×55 Å

Organism: NCBI:txid588596

Secondary structure (DSSP, 8-state):
---EEE-S-THHHHHHHHHHHHHHTTT----TTTTEEE-HHHHHHHHHHHHHHH------------------TTHHHHHHHHTT-

Foldseek 3Di:
DQADEDAPDPVVLVVLVVVQVVCVVVVHHDDSVNRYDHDPVNVVVVVVVVVVVPPPDPPPPPDDDDDDDDDDPPPVVVVVVVVVD

Solvent-accessible surface area (backbone atoms only — not comparable to full-atom values): 5444 Å² total; per-residue (Å²): 123,82,67,48,78,42,64,81,52,74,67,50,56,57,50,35,50,53,47,27,58,59,31,47,80,69,76,39,77,59,54,54,76,84,26,53,38,66,35,62,71,54,53,51,53,53,50,50,51,55,50,56,76,66,51,84,70,81,77,79,71,80,83,80,86,89,85,84,83,88,84,75,82,75,60,62,59,53,56,57,54,64,71,76,108

Mean predicted aligned error: 13.41 Å

pLDDT: mean 78.11, std 22.57, range [32.25, 98.12]